Protein AF-A0A8S2LIN6-F1 (afdb_monomer_lite)

pLDDT: mean 79.97, std 10.89, range [43.09, 92.44]

Secondary structure (DSSP, 8-state):
---TTHHHHHHT-SEEEEEHHHHHHHHHTT---TT-EEEEE-S-S-PPPPTTS-EEEE-S-HHHHHHHHHHHTTT-

Structure (mmCIF, N/CA/C/O backbone):
data_AF-A0A8S2LIN6-F1
#
_entry.id   AF-A0A8S2LIN6-F1
#
loop_
_atom_site.group_PDB
_atom_site.id
_atom_site.type_symbol
_atom_site.label_atom_id
_atom_site.label_alt_id
_atom_site.label_comp_id
_atom_site.label_asym_id
_atom_site.label_entity_id
_atom_site.label_seq_id
_atom_site.pdbx_PDB_ins_code
_atom_site.Cartn_x
_atom_site.Cartn_y
_atom_site.Cartn_z
_atom_site.occupancy
_atom_site.B_iso_or_equiv
_atom_site.auth_seq_id
_atom_site.auth_comp_id
_atom_site.auth_asym_id
_atom_site.auth_atom_id
_atom_site.pdbx_PDB_model_num
ATOM 1 N N . GLY A 1 1 ? 4.928 -17.264 -18.669 1.00 49.84 1 GLY A N 1
ATOM 2 C CA . GLY A 1 1 ? 4.151 -17.734 -17.514 1.00 49.84 1 GLY A CA 1
ATOM 3 C C . GLY A 1 1 ? 2.883 -16.937 -17.531 1.00 49.84 1 GLY A C 1
ATOM 4 O O . GLY A 1 1 ? 2.989 -15.725 -17.636 1.00 49.84 1 GLY A O 1
ATOM 5 N N . ASP A 1 2 ? 1.734 -17.597 -17.570 1.00 56.16 2 ASP A N 1
ATOM 6 C CA . ASP A 1 2 ? 0.453 -16.899 -17.596 1.00 56.16 2 ASP A CA 1
ATOM 7 C C . ASP A 1 2 ? 0.223 -16.176 -16.270 1.00 56.16 2 ASP A C 1
ATOM 9 O O . ASP A 1 2 ? 0.454 -16.748 -15.207 1.00 56.16 2 ASP A O 1
ATOM 13 N N . ASP A 1 3 ? -0.284 -14.946 -16.327 1.00 58.81 3 ASP A N 1
ATOM 14 C CA . ASP A 1 3 ? -0.684 -14.149 -15.160 1.00 58.81 3 ASP A CA 1
ATOM 15 C C . ASP A 1 3 ? -1.870 -14.775 -14.390 1.00 58.81 3 ASP A C 1
ATOM 17 O O . ASP A 1 3 ? -2.419 -14.130 -13.509 1.00 58.81 3 ASP A O 1
ATOM 21 N N . TYR A 1 4 ? -2.318 -16.000 -14.716 1.00 66.31 4 TYR A N 1
ATOM 22 C CA . TYR A 1 4 ? -3.433 -16.740 -14.091 1.00 66.31 4 TYR A CA 1
ATOM 23 C C . TYR A 1 4 ? -4.715 -15.913 -13.833 1.00 66.31 4 TYR A C 1
ATOM 25 O O . TYR A 1 4 ? -5.501 -16.233 -12.944 1.00 66.31 4 TYR A O 1
ATOM 33 N N . GLY A 1 5 ? -4.947 -14.836 -14.592 1.00 65.56 5 GLY A N 1
ATOM 34 C CA . GLY A 1 5 ? -6.055 -13.902 -14.348 1.00 65.56 5 GLY A CA 1
ATOM 35 C C . GLY A 1 5 ? -5.866 -12.973 -13.139 1.00 65.56 5 GLY A C 1
ATOM 36 O O . GLY A 1 5 ? -6.797 -12.262 -12.772 1.00 65.56 5 GLY A O 1
ATOM 37 N N . TYR A 1 6 ? -4.679 -12.933 -12.535 1.00 69.81 6 TYR A N 1
ATOM 38 C CA . TYR A 1 6 ? -4.309 -12.058 -11.421 1.00 69.81 6 TYR A CA 1
ATOM 39 C C . TYR A 1 6 ? -4.459 -10.579 -11.793 1.00 69.81 6 TYR A C 1
ATOM 41 O O . TYR A 1 6 ? -5.055 -9.808 -11.046 1.00 69.81 6 TYR A O 1
ATOM 49 N N . SER A 1 7 ? -4.027 -10.207 -12.998 1.00 70.25 7 SER A N 1
ATOM 50 C CA . SER A 1 7 ? -4.176 -8.853 -13.540 1.00 70.25 7 SER A CA 1
ATOM 51 C C . SER A 1 7 ? -5.654 -8.451 -13.695 1.00 70.25 7 SER A C 1
ATOM 53 O O . SER A 1 7 ? -6.025 -7.326 -13.372 1.00 70.25 7 SER A O 1
ATOM 55 N N . GLU A 1 8 ? -6.532 -9.373 -14.108 1.00 69.31 8 GLU A N 1
ATOM 56 C CA . GLU A 1 8 ? -7.986 -9.136 -14.198 1.00 69.31 8 GLU A CA 1
ATOM 57 C C . GLU A 1 8 ? -8.664 -9.087 -12.823 1.00 69.31 8 GLU A C 1
ATOM 59 O O . GLU A 1 8 ? -9.568 -8.284 -12.599 1.00 69.31 8 GLU A O 1
ATOM 64 N N . PHE A 1 9 ? -8.215 -9.909 -11.873 1.00 73.94 9 PHE A N 1
ATOM 65 C CA . PHE A 1 9 ? -8.667 -9.838 -10.485 1.00 73.94 9 PHE A CA 1
ATOM 66 C C . PHE A 1 9 ? -8.319 -8.481 -9.863 1.00 73.94 9 PHE A C 1
ATOM 68 O O . PHE A 1 9 ? -9.180 -7.848 -9.256 1.00 73.94 9 PHE A O 1
ATOM 75 N N . LEU A 1 10 ? -7.096 -7.998 -10.080 1.00 69.44 10 LEU A N 1
ATOM 76 C CA . LEU A 1 10 ? -6.637 -6.725 -9.536 1.00 69.44 10 LEU A CA 1
ATOM 77 C C . LEU A 1 10 ? -7.297 -5.512 -10.188 1.00 69.44 10 LEU A C 1
ATOM 79 O O . LEU A 1 10 ? -7.578 -4.555 -9.480 1.00 69.44 10 LEU A O 1
ATOM 83 N N . LYS A 1 11 ? -7.661 -5.570 -11.476 1.00 70.31 11 LYS A N 1
ATOM 84 C CA . LYS A 1 11 ? -8.496 -4.530 -12.112 1.00 70.31 11 LYS A CA 1
ATOM 85 C C . LYS A 1 11 ? -9.864 -4.356 -11.445 1.00 70.31 11 LYS A C 1
ATOM 87 O O . LYS A 1 11 ? -10.482 -3.306 -11.586 1.00 70.31 11 LYS A O 1
ATOM 92 N N . ARG A 1 12 ? -10.368 -5.383 -10.751 1.00 73.62 12 ARG A N 1
ATOM 93 C CA . ARG A 1 12 ? -11.628 -5.310 -9.992 1.00 73.62 12 ARG A CA 1
ATOM 94 C C . ARG A 1 12 ? -11.427 -4.781 -8.572 1.00 73.62 12 ARG A C 1
ATOM 96 O O . ARG A 1 12 ? -12.411 -4.453 -7.914 1.00 73.62 12 ARG A O 1
ATOM 103 N N . CYS A 1 13 ? -10.188 -4.718 -8.091 1.00 75.88 13 CYS A N 1
ATOM 104 C CA . CYS A 1 13 ? -9.858 -4.192 -6.777 1.00 75.88 13 CYS A CA 1
ATOM 105 C C . CYS A 1 13 ? -9.615 -2.687 -6.874 1.00 75.88 13 CYS A C 1
ATOM 107 O O . CYS A 1 13 ? -8.673 -2.248 -7.519 1.00 75.88 13 CYS A O 1
ATOM 109 N N . LYS A 1 14 ? -10.436 -1.896 -6.181 1.00 80.00 14 LYS A N 1
ATOM 110 C CA . LYS A 1 14 ? -10.232 -0.446 -6.064 1.00 80.00 14 LYS A CA 1
ATOM 111 C C . LYS A 1 14 ? -9.024 -0.099 -5.187 1.00 80.00 14 LYS A C 1
ATOM 113 O O . LYS A 1 14 ? -8.352 0.896 -5.424 1.00 80.00 14 LYS A O 1
ATOM 118 N N . THR A 1 15 ? -8.726 -0.945 -4.202 1.00 86.31 15 THR A N 1
ATOM 119 C CA . THR A 1 15 ? -7.716 -0.680 -3.175 1.00 86.31 15 THR A CA 1
ATOM 120 C C . THR A 1 15 ? -6.818 -1.893 -2.966 1.00 86.31 15 THR A C 1
ATOM 122 O O . THR A 1 15 ? -7.297 -3.026 -2.871 1.00 86.31 15 THR A O 1
ATOM 125 N N . VAL A 1 16 ? -5.511 -1.659 -2.850 1.00 87.69 16 VAL A N 1
ATOM 126 C CA . VAL A 1 16 ? -4.507 -2.682 -2.545 1.00 87.69 16 VAL A CA 1
ATOM 127 C C . VAL A 1 16 ? -3.748 -2.281 -1.289 1.00 87.69 16 VAL A C 1
ATOM 129 O O . VAL A 1 16 ? -3.281 -1.155 -1.159 1.00 87.69 16 VAL A O 1
ATOM 132 N N . ILE A 1 17 ? -3.585 -3.225 -0.364 1.00 88.88 17 ILE A N 1
ATOM 133 C CA . ILE A 1 17 ? -2.843 -3.013 0.878 1.00 88.88 17 ILE A CA 1
ATOM 134 C C . ILE A 1 17 ? -1.704 -4.024 0.939 1.00 88.88 17 ILE A C 1
ATOM 136 O O . ILE A 1 17 ? -1.937 -5.228 0.821 1.00 88.88 17 ILE A O 1
ATOM 140 N N . MET A 1 18 ? -0.468 -3.565 1.133 1.00 90.19 18 MET A N 1
ATOM 141 C CA . MET A 1 18 ? 0.690 -4.460 1.220 1.00 90.19 18 MET A CA 1
ATOM 142 C C . MET A 1 18 ? 1.802 -3.913 2.116 1.00 90.19 18 MET A C 1
ATOM 144 O O . MET A 1 18 ? 1.808 -2.750 2.507 1.00 90.19 18 MET A O 1
ATOM 148 N N . GLY A 1 19 ? 2.767 -4.766 2.456 1.00 90.75 19 GLY A N 1
ATOM 149 C CA . GLY A 1 19 ? 3.972 -4.347 3.167 1.00 90.75 19 GLY A CA 1
ATOM 150 C C . GLY A 1 19 ? 5.038 -3.791 2.224 1.00 90.75 19 GLY A C 1
ATOM 151 O O . GLY A 1 19 ? 5.121 -4.175 1.058 1.00 90.75 19 GLY A O 1
ATOM 152 N N . SER A 1 20 ? 5.922 -2.947 2.754 1.00 90.69 20 SER A N 1
ATOM 153 C CA . SER A 1 20 ? 6.999 -2.326 1.969 1.0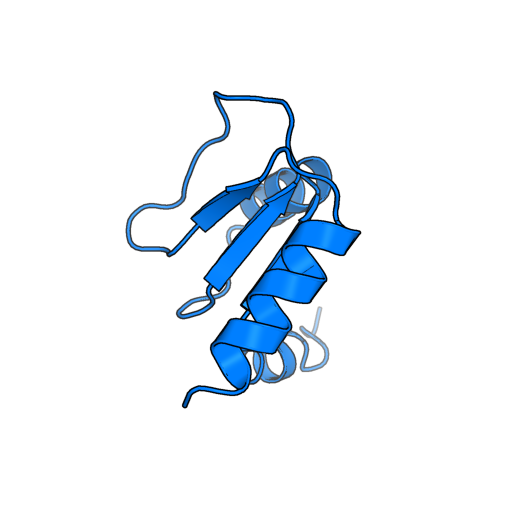0 90.69 20 SER A CA 1
ATOM 154 C C . SER A 1 20 ? 7.944 -3.299 1.250 1.00 90.69 20 SER A C 1
ATOM 156 O O . SER A 1 20 ? 8.387 -2.993 0.151 1.00 90.69 20 SER A O 1
ATOM 158 N N . LYS A 1 21 ? 8.216 -4.487 1.810 1.00 89.62 21 LYS A N 1
ATOM 159 C CA . LYS A 1 21 ? 9.027 -5.514 1.126 1.00 89.62 21 LYS A CA 1
ATOM 160 C C . LYS A 1 21 ? 8.345 -6.046 -0.136 1.00 89.62 21 LYS A C 1
ATOM 162 O O . LYS A 1 21 ? 8.997 -6.244 -1.153 1.00 89.62 21 LYS A O 1
ATOM 167 N N . THR A 1 22 ? 7.038 -6.284 -0.054 1.00 88.31 22 THR A N 1
ATOM 168 C CA . THR A 1 22 ? 6.235 -6.752 -1.188 1.00 88.31 22 THR A CA 1
ATOM 169 C C . THR A 1 22 ? 6.128 -5.656 -2.239 1.00 88.31 22 THR A C 1
ATOM 171 O O . THR A 1 22 ? 6.292 -5.935 -3.417 1.00 88.31 22 THR A O 1
ATOM 174 N N . TYR A 1 23 ? 5.956 -4.404 -1.812 1.00 89.50 23 TYR A N 1
ATOM 175 C CA . TYR A 1 23 ? 5.964 -3.248 -2.705 1.00 89.50 23 TYR A CA 1
ATOM 176 C C . TYR A 1 23 ? 7.270 -3.139 -3.503 1.00 89.50 23 TYR A C 1
ATOM 178 O O . TYR A 1 23 ? 7.236 -3.060 -4.724 1.00 89.50 23 TYR A O 1
ATOM 186 N N . GLU A 1 24 ? 8.426 -3.231 -2.841 1.00 89.12 24 GLU A N 1
ATOM 187 C CA . GLU A 1 24 ? 9.728 -3.213 -3.522 1.00 89.12 24 GLU A CA 1
ATOM 188 C C . GLU A 1 24 ? 9.881 -4.372 -4.517 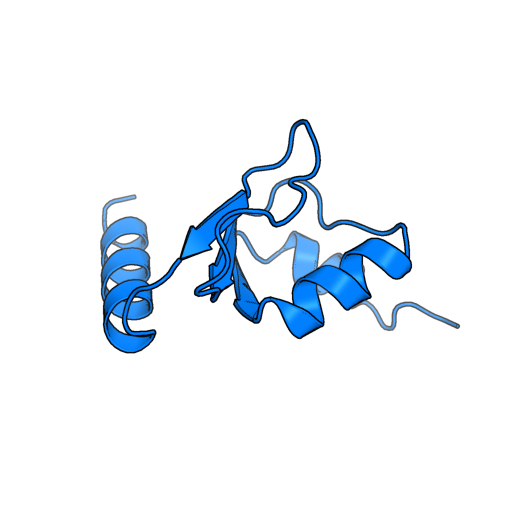1.00 89.12 24 GLU A C 1
ATOM 190 O O . GLU A 1 24 ? 10.389 -4.167 -5.615 1.00 89.12 24 GLU A O 1
ATOM 195 N N . GLN A 1 25 ? 9.396 -5.572 -4.178 1.00 87.75 25 GLN A N 1
ATOM 196 C CA . GLN A 1 25 ? 9.376 -6.701 -5.114 1.00 87.75 25 GLN A CA 1
ATOM 197 C C . GLN A 1 25 ? 8.484 -6.422 -6.330 1.00 87.75 25 GLN A C 1
ATOM 199 O O . GLN A 1 25 ? 8.908 -6.679 -7.453 1.00 87.75 25 GLN A O 1
ATOM 204 N N . VAL A 1 26 ? 7.292 -5.850 -6.135 1.00 85.31 26 VAL A N 1
ATOM 205 C CA . VAL A 1 26 ? 6.390 -5.453 -7.231 1.00 85.31 26 VAL A CA 1
ATOM 206 C C . VAL A 1 26 ? 7.075 -4.464 -8.175 1.00 85.31 26 VAL A C 1
ATOM 208 O O . VAL A 1 26 ? 7.037 -4.663 -9.387 1.00 85.31 26 VAL A O 1
ATOM 211 N N . LEU A 1 27 ? 7.798 -3.474 -7.638 1.00 84.38 27 LEU A N 1
ATOM 212 C CA . LEU A 1 27 ? 8.572 -2.531 -8.453 1.00 84.38 27 LEU A CA 1
ATOM 213 C C . LEU A 1 27 ? 9.615 -3.229 -9.340 1.00 84.38 27 LEU A C 1
ATOM 215 O O . LEU A 1 27 ? 9.845 -2.790 -10.464 1.00 84.38 27 LEU A O 1
ATOM 219 N N . THR A 1 28 ? 10.218 -4.333 -8.882 1.00 84.94 28 THR A N 1
ATOM 220 C CA . THR A 1 28 ? 11.196 -5.086 -9.693 1.00 84.94 28 THR A CA 1
ATOM 221 C C . THR A 1 28 ? 10.578 -5.866 -10.851 1.00 84.94 28 THR A C 1
ATOM 223 O O . THR A 1 28 ? 11.277 -6.170 -11.815 1.00 84.94 28 THR A O 1
ATOM 226 N N . PHE A 1 29 ? 9.279 -6.172 -10.793 1.00 79.38 29 PHE A N 1
ATOM 227 C CA . PHE A 1 29 ? 8.583 -6.874 -11.874 1.00 79.38 29 PHE A CA 1
ATOM 228 C C . PHE A 1 29 ? 8.201 -5.952 -13.039 1.00 79.38 29 PHE A C 1
ATOM 230 O O . PHE A 1 29 ? 7.633 -6.431 -14.018 1.00 79.38 29 PHE A O 1
ATOM 237 N N . ASN A 1 30 ? 8.518 -4.649 -12.962 1.00 67.88 30 ASN A N 1
ATOM 238 C CA . ASN A 1 30 ? 8.184 -3.644 -13.979 1.00 67.88 30 ASN A CA 1
ATOM 239 C C . ASN A 1 30 ? 6.682 -3.588 -14.326 1.00 67.88 30 ASN A C 1
ATOM 241 O O . ASN A 1 30 ? 6.296 -3.050 -15.363 1.00 67.88 30 ASN A O 1
ATOM 245 N N . HIS A 1 31 ? 5.839 -4.141 -13.455 1.00 71.00 31 HIS A N 1
ATOM 246 C CA . HIS A 1 31 ? 4.404 -4.235 -13.633 1.00 71.00 31 HIS A CA 1
ATOM 247 C C . HIS A 1 31 ? 3.745 -3.608 -12.411 1.00 71.00 31 HIS A C 1
ATOM 249 O O . HIS A 1 31 ? 3.936 -4.062 -11.282 1.00 71.00 31 HIS A O 1
ATOM 255 N N . TRP A 1 32 ? 3.010 -2.526 -12.648 1.00 77.75 32 TRP A N 1
ATOM 256 C CA . TRP A 1 32 ? 2.245 -1.835 -11.625 1.00 77.75 32 TRP A CA 1
ATOM 257 C C . TRP A 1 32 ? 0.758 -1.880 -11.953 1.00 77.75 32 TRP A C 1
ATOM 259 O O . TRP A 1 32 ? 0.361 -1.866 -13.120 1.00 77.75 32 TRP A O 1
ATOM 269 N N . TYR A 1 33 ? -0.058 -1.943 -10.908 1.00 74.50 33 TYR A N 1
ATOM 270 C CA . TYR A 1 33 ? -1.506 -1.993 -11.020 1.00 74.50 33 TYR A CA 1
ATOM 271 C C . TYR A 1 33 ? -2.035 -0.575 -11.217 1.00 74.50 33 TYR A C 1
ATOM 273 O O . TYR A 1 33 ? -2.026 0.227 -10.292 1.00 74.50 33 TYR A O 1
ATOM 281 N N . GLN A 1 34 ? -2.477 -0.258 -12.429 1.00 75.19 34 GLN A N 1
ATOM 282 C CA . GLN A 1 34 ? -3.026 1.063 -12.724 1.00 75.19 34 GLN A CA 1
ATOM 283 C C . GLN A 1 34 ? -4.413 1.241 -12.102 1.00 75.19 34 GLN A C 1
ATOM 285 O O . GLN A 1 34 ? -5.217 0.307 -12.099 1.00 75.19 34 GLN A O 1
ATOM 290 N N . ASN A 1 35 ? -4.722 2.473 -11.688 1.00 75.44 35 ASN A N 1
ATOM 291 C CA . ASN A 1 35 ? -6.032 2.884 -11.161 1.00 75.44 35 ASN A CA 1
ATOM 292 C C . ASN A 1 35 ? -6.443 2.187 -9.852 1.00 75.44 35 ASN A C 1
ATOM 294 O O . ASN A 1 35 ? -7.633 1.965 -9.625 1.00 75.44 35 ASN A O 1
ATOM 298 N N . VAL A 1 36 ? -5.474 1.845 -8.999 1.00 84.56 36 VAL A N 1
ATOM 299 C CA . VAL A 1 36 ? -5.748 1.339 -7.648 1.00 84.56 36 VAL A CA 1
ATOM 300 C C . VAL A 1 36 ? -5.210 2.300 -6.596 1.00 84.56 36 VAL A C 1
ATOM 302 O O . VAL A 1 36 ? -4.137 2.880 -6.760 1.00 84.56 36 VAL A O 1
ATOM 305 N N . ASP A 1 37 ? -5.927 2.414 -5.484 1.00 87.56 37 ASP A N 1
ATOM 306 C CA . ASP A 1 37 ? -5.446 3.107 -4.294 1.00 87.56 37 ASP A CA 1
ATOM 307 C C . ASP A 1 37 ? -4.530 2.155 -3.515 1.00 87.56 37 ASP A C 1
ATOM 309 O O . ASP A 1 37 ? -4.974 1.138 -2.971 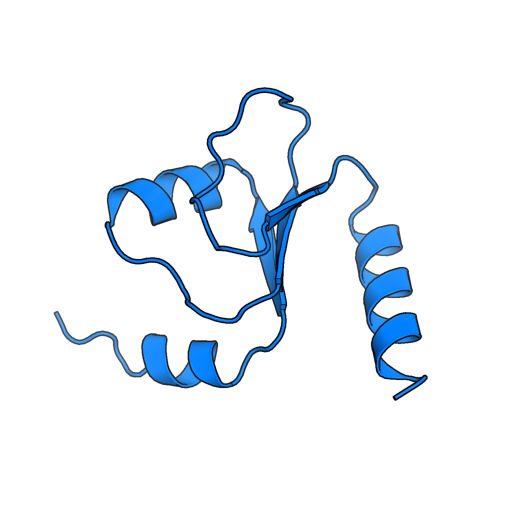1.00 87.56 37 ASP A O 1
ATOM 313 N N . ALA A 1 38 ? -3.228 2.434 -3.499 1.00 89.44 38 ALA A N 1
ATOM 314 C CA . ALA A 1 38 ? -2.233 1.559 -2.892 1.00 89.44 38 ALA A CA 1
ATOM 315 C C . ALA A 1 38 ? -1.792 2.070 -1.514 1.00 89.44 38 ALA A C 1
ATOM 317 O O . ALA A 1 38 ? -1.125 3.097 -1.404 1.00 89.44 38 ALA A O 1
ATOM 318 N N . TYR A 1 39 ? -2.071 1.298 -0.464 1.00 90.94 39 TYR A N 1
ATOM 319 C CA . TYR A 1 39 ? -1.631 1.575 0.903 1.00 90.94 39 TYR A CA 1
ATOM 320 C C . TYR A 1 39 ? -0.470 0.659 1.286 1.00 90.94 39 TYR A C 1
ATOM 322 O O . TYR A 1 39 ? -0.613 -0.562 1.412 1.00 90.94 39 TYR A O 1
ATOM 330 N N . ILE A 1 40 ? 0.703 1.249 1.487 1.00 91.81 40 ILE A N 1
ATOM 331 C CA . ILE A 1 40 ? 1.941 0.517 1.736 1.00 91.81 40 ILE A CA 1
ATOM 332 C C . ILE A 1 40 ? 2.358 0.700 3.192 1.00 91.81 40 ILE A C 1
ATOM 334 O O . ILE A 1 40 ? 2.783 1.782 3.602 1.00 91.81 40 ILE A O 1
ATOM 338 N N . PHE A 1 41 ? 2.296 -0.381 3.970 1.00 92.44 41 PHE A N 1
ATOM 339 C CA . PHE A 1 41 ? 2.756 -0.367 5.352 1.00 92.44 41 PHE A CA 1
ATOM 340 C C . PHE A 1 41 ? 4.275 -0.273 5.427 1.00 92.44 41 PHE A C 1
ATOM 342 O O . PHE A 1 41 ? 5.016 -1.168 4.990 1.00 92.44 41 PHE A O 1
ATOM 349 N N . THR A 1 42 ? 4.745 0.824 6.007 1.00 90.00 42 THR A N 1
ATOM 350 C CA . THR A 1 42 ? 6.164 1.124 6.124 1.00 90.00 42 THR A CA 1
ATOM 351 C C . THR A 1 42 ? 6.436 2.084 7.272 1.00 90.00 42 THR A C 1
ATOM 353 O O . THR A 1 42 ? 5.724 3.060 7.476 1.00 90.00 42 THR A O 1
ATOM 356 N N . SER A 1 43 ? 7.530 1.840 7.986 1.00 86.88 43 SER A N 1
ATOM 357 C CA . SER A 1 43 ? 8.138 2.822 8.886 1.00 86.88 43 SER A CA 1
ATOM 358 C C . SER A 1 43 ? 9.221 3.664 8.196 1.00 86.88 43 SER A C 1
ATOM 360 O O . SER A 1 43 ? 9.770 4.581 8.802 1.00 86.88 43 SER A O 1
ATOM 362 N N . ARG A 1 44 ? 9.546 3.354 6.932 1.00 84.81 44 ARG A N 1
ATOM 363 C CA . ARG A 1 44 ? 10.554 4.050 6.120 1.00 84.81 44 ARG A CA 1
ATOM 364 C C . ARG A 1 44 ? 9.922 5.232 5.394 1.00 84.81 44 ARG A C 1
ATOM 366 O O . ARG A 1 44 ? 8.894 5.065 4.744 1.00 84.81 44 ARG A O 1
ATOM 373 N N . SER A 1 45 ? 10.572 6.390 5.446 1.00 75.94 45 SER A N 1
ATOM 374 C CA . SER A 1 45 ? 10.110 7.630 4.808 1.00 75.94 45 SER A CA 1
ATOM 375 C C . SER A 1 45 ? 10.599 7.824 3.367 1.00 75.94 45 SER A C 1
ATOM 377 O O . SER A 1 45 ? 10.160 8.755 2.702 1.00 75.94 45 SER A O 1
ATOM 379 N N . ASN A 1 46 ? 11.503 6.973 2.874 1.00 79.31 46 ASN A N 1
ATOM 380 C CA . ASN A 1 46 ? 12.248 7.182 1.627 1.00 79.31 46 ASN A CA 1
ATOM 381 C C . ASN A 1 46 ? 11.955 6.142 0.530 1.00 79.31 46 ASN A C 1
ATOM 383 O O . ASN A 1 46 ? 12.813 5.875 -0.309 1.00 79.31 46 ASN A O 1
ATOM 387 N N . LEU A 1 47 ? 10.773 5.527 0.540 1.00 84.62 47 LEU A N 1
ATOM 388 C CA . LEU A 1 47 ? 10.379 4.607 -0.526 1.00 84.62 47 LEU A CA 1
ATOM 389 C C . LEU A 1 47 ? 10.006 5.376 -1.797 1.00 84.62 47 LEU A C 1
ATOM 391 O O . LEU A 1 47 ? 9.348 6.414 -1.743 1.00 84.62 47 LEU A O 1
ATOM 395 N N . HIS A 1 48 ? 10.421 4.841 -2.944 1.00 86.38 48 HIS A N 1
ATOM 396 C CA . HIS A 1 48 ? 10.083 5.400 -4.247 1.00 86.38 48 HIS A CA 1
ATOM 397 C C . HIS A 1 48 ? 8.579 5.268 -4.503 1.00 86.38 48 HIS A C 1
ATOM 399 O O . HIS A 1 48 ? 8.019 4.193 -4.292 1.00 86.38 48 HIS A O 1
ATOM 405 N N . LYS A 1 49 ? 7.930 6.342 -4.958 1.00 86.31 49 LYS A N 1
ATOM 406 C CA . LYS A 1 49 ? 6.554 6.305 -5.466 1.00 86.31 49 LYS A CA 1
ATOM 407 C C . LYS A 1 49 ? 6.592 6.312 -6.984 1.00 86.31 49 LYS A C 1
ATOM 409 O O . LYS A 1 49 ? 7.379 7.055 -7.562 1.00 86.31 49 LYS A O 1
ATOM 414 N N . ILE A 1 50 ? 5.726 5.518 -7.597 1.00 86.19 50 ILE A N 1
ATOM 415 C CA . ILE A 1 50 ? 5.519 5.560 -9.041 1.00 86.19 50 ILE A CA 1
ATOM 416 C C . ILE A 1 50 ? 4.774 6.852 -9.371 1.00 86.19 50 ILE A C 1
ATOM 418 O O . ILE A 1 50 ? 3.761 7.174 -8.748 1.00 86.19 50 ILE A O 1
ATOM 422 N N . GLU A 1 51 ? 5.303 7.617 -10.319 1.00 83.94 51 GLU A N 1
ATOM 423 C CA . GLU A 1 51 ? 4.683 8.866 -10.752 1.00 83.94 51 GLU A CA 1
ATOM 424 C C . GLU A 1 51 ? 3.330 8.603 -11.423 1.00 83.94 51 GLU A C 1
ATOM 426 O O . GLU A 1 51 ? 3.198 7.698 -12.243 1.00 83.94 51 GLU A O 1
ATOM 431 N N . GLY A 1 52 ? 2.325 9.413 -11.083 1.00 83.62 52 GLY A N 1
ATOM 432 C CA . GLY A 1 52 ? 0.971 9.296 -11.638 1.00 83.62 52 GLY A CA 1
ATOM 433 C C . GLY A 1 52 ? 0.071 8.263 -10.953 1.00 83.62 52 GLY A C 1
ATOM 434 O O . GLY A 1 52 ? -1.103 8.185 -11.299 1.00 83.62 52 GLY A O 1
ATOM 435 N N . GLU A 1 53 ? 0.578 7.524 -9.965 1.00 87.19 53 GLU A N 1
ATOM 436 C CA . GLU A 1 53 ? -0.170 6.490 -9.242 1.00 87.19 53 GLU A CA 1
ATOM 437 C C . GLU A 1 53 ? -0.555 6.949 -7.828 1.00 87.19 53 GLU A C 1
ATOM 439 O O . GLU A 1 53 ? 0.174 7.709 -7.179 1.00 87.19 53 GLU A O 1
ATOM 444 N N . ASN A 1 54 ? -1.694 6.469 -7.319 1.00 88.06 54 ASN A N 1
ATOM 445 C CA . ASN A 1 54 ? -2.157 6.820 -5.977 1.00 88.06 54 ASN A CA 1
ATOM 446 C C . ASN A 1 54 ? -1.548 5.885 -4.921 1.00 88.06 54 ASN A C 1
ATOM 448 O O . ASN A 1 54 ? -2.063 4.802 -4.652 1.00 88.06 54 ASN A O 1
ATOM 452 N N . ILE A 1 55 ? -0.415 6.296 -4.342 1.00 89.75 55 ILE A N 1
ATOM 453 C CA . ILE A 1 55 ? 0.334 5.504 -3.355 1.00 89.75 55 ILE A CA 1
ATOM 454 C C . ILE A 1 55 ? 0.441 6.260 -2.030 1.00 89.75 55 ILE A C 1
ATOM 456 O O . ILE A 1 55 ? 1.087 7.315 -1.943 1.00 89.75 55 ILE A O 1
ATOM 460 N N . GLU A 1 56 ? -0.098 5.671 -0.967 1.00 90.25 56 GLU A N 1
ATOM 461 C CA . GLU A 1 56 ? -0.021 6.166 0.403 1.00 90.25 56 GLU A CA 1
ATOM 462 C C . GLU A 1 56 ? 0.892 5.281 1.265 1.00 90.25 56 GLU A C 1
ATOM 464 O O . GLU A 1 56 ? 0.755 4.059 1.322 1.00 90.25 56 GLU A O 1
ATOM 469 N N . PHE A 1 57 ? 1.847 5.905 1.960 1.00 91.19 57 PHE A N 1
ATOM 470 C CA . PHE A 1 57 ? 2.707 5.215 2.919 1.00 91.19 57 PHE A CA 1
ATOM 471 C C . PHE A 1 57 ? 2.092 5.303 4.306 1.00 91.19 57 PHE A C 1
ATOM 473 O O . PHE A 1 57 ? 1.957 6.388 4.868 1.00 91.19 57 PHE A O 1
ATOM 480 N N . VAL A 1 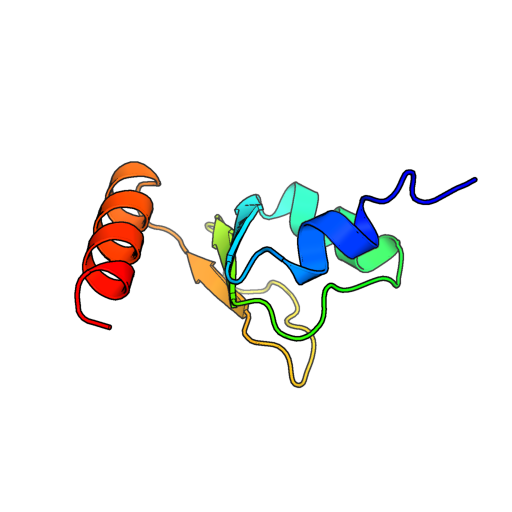58 ? 1.762 4.146 4.867 1.00 90.38 58 VAL A N 1
ATOM 481 C CA . VAL A 1 58 ? 1.035 4.044 6.124 1.00 90.38 58 VAL A CA 1
ATOM 482 C C . VAL A 1 58 ? 1.954 3.491 7.206 1.00 90.38 58 VAL A C 1
ATOM 484 O O . VAL A 1 58 ? 2.533 2.416 7.063 1.00 90.38 58 VAL A O 1
ATOM 487 N N . ASN A 1 59 ? 2.062 4.211 8.320 1.00 86.75 59 ASN A N 1
ATOM 488 C CA . ASN A 1 59 ? 2.805 3.778 9.510 1.00 86.75 59 ASN A CA 1
ATOM 489 C C . ASN A 1 59 ? 1.885 3.620 10.736 1.00 86.75 59 ASN A C 1
ATOM 491 O O . ASN A 1 59 ? 2.314 3.728 11.882 1.00 86.75 59 ASN A O 1
ATOM 495 N N . GLU A 1 60 ? 0.588 3.421 10.504 1.00 82.62 60 GLU A N 1
ATOM 496 C CA . GLU A 1 60 ? -0.385 3.188 11.568 1.00 82.62 60 GLU A CA 1
ATOM 497 C C . GLU A 1 60 ? -0.693 1.699 11.750 1.00 82.62 60 GLU A C 1
ATOM 499 O O . GLU A 1 60 ? -0.302 0.847 10.950 1.00 82.62 60 GLU A O 1
ATOM 504 N N . ASN A 1 61 ? -1.405 1.371 12.829 1.00 84.00 61 ASN A N 1
ATOM 505 C CA . ASN A 1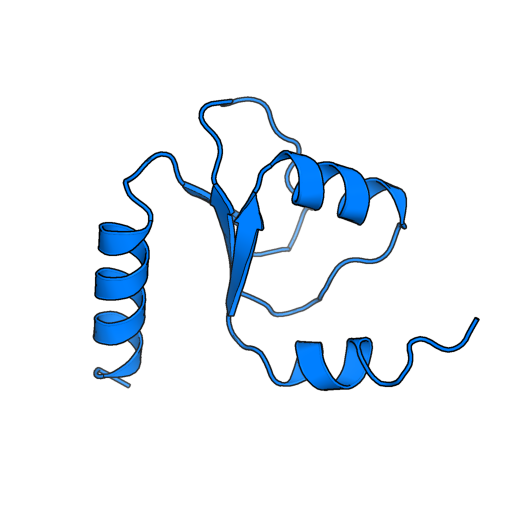 61 ? -1.825 -0.001 13.079 1.00 84.00 61 ASN A CA 1
ATOM 506 C C . ASN A 1 61 ? -2.752 -0.485 11.943 1.00 84.00 61 ASN A C 1
ATOM 508 O O . ASN A 1 61 ? -3.743 0.192 11.656 1.00 84.00 61 ASN A O 1
ATOM 512 N N . PRO A 1 62 ? -2.525 -1.677 11.360 1.00 82.31 62 PRO A N 1
ATOM 513 C CA . PRO A 1 62 ? -3.359 -2.191 10.275 1.00 82.31 62 PRO A CA 1
ATOM 514 C C . PRO A 1 62 ? -4.857 -2.241 10.589 1.00 82.31 62 PRO A C 1
ATOM 516 O O . PRO A 1 62 ? -5.684 -1.998 9.716 1.00 82.31 62 PRO A O 1
ATOM 519 N N . SER A 1 63 ? -5.222 -2.481 11.850 1.00 83.62 63 SER A N 1
ATOM 520 C CA . SER A 1 63 ? -6.622 -2.491 12.289 1.00 83.62 63 SER A CA 1
ATOM 521 C C . SER A 1 63 ? -7.279 -1.111 12.207 1.00 83.62 63 SER A C 1
ATOM 523 O O . SER A 1 63 ? -8.493 -1.025 12.043 1.00 83.62 63 SER A O 1
ATOM 525 N N . VAL A 1 64 ? -6.501 -0.035 12.351 1.00 85.06 64 VAL A N 1
ATOM 526 C CA . VAL A 1 64 ? -6.988 1.346 12.224 1.00 85.06 64 VAL A CA 1
ATOM 527 C C . VAL A 1 64 ? -7.224 1.672 10.756 1.00 85.06 64 VAL A C 1
ATOM 529 O O . VAL A 1 64 ? -8.316 2.127 10.424 1.00 85.06 64 VAL A O 1
ATOM 532 N N . LEU A 1 65 ? -6.267 1.345 9.882 1.00 84.38 65 LEU A N 1
ATOM 533 C CA . LEU A 1 65 ? -6.416 1.547 8.440 1.00 84.38 65 LEU A CA 1
ATOM 534 C C . LEU A 1 65 ? -7.646 0.804 7.901 1.00 84.38 65 LEU A C 1
ATOM 536 O O . LEU A 1 65 ? -8.491 1.395 7.240 1.00 84.38 65 LEU A O 1
ATOM 540 N N . VAL A 1 66 ? -7.807 -0.477 8.251 1.00 83.88 66 VAL A N 1
ATOM 541 C CA . VAL A 1 66 ? -8.958 -1.279 7.798 1.00 83.88 66 VAL A CA 1
ATOM 542 C C . VAL A 1 66 ? -10.290 -0.686 8.269 1.00 83.88 66 VAL A C 1
ATOM 544 O O . VAL A 1 66 ? -11.282 -0.767 7.548 1.00 83.88 66 VAL A O 1
ATOM 547 N N . LYS A 1 67 ? -10.341 -0.087 9.466 1.00 85.25 67 LYS A N 1
ATOM 548 C CA . LYS A 1 67 ? -11.551 0.597 9.945 1.00 85.25 67 LYS A CA 1
ATOM 549 C C . L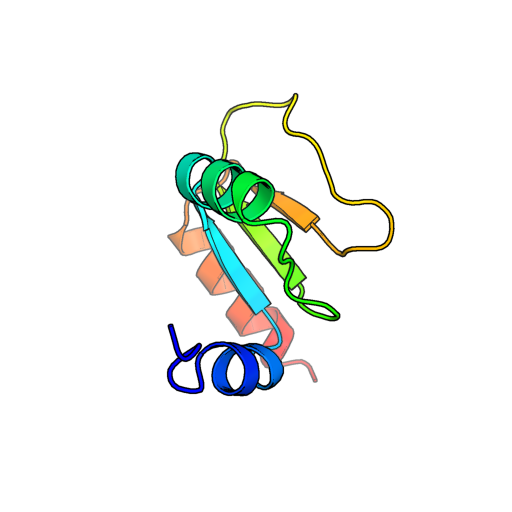YS A 1 67 ? -11.854 1.858 9.138 1.00 85.25 67 LYS A C 1
ATOM 551 O O . LYS A 1 67 ? -13.015 2.047 8.797 1.00 85.25 67 LYS A O 1
ATOM 556 N N . LYS A 1 68 ? -10.840 2.673 8.826 1.00 83.88 68 LYS A N 1
ATOM 557 C CA . LYS A 1 68 ? -10.994 3.887 8.006 1.00 83.88 68 LYS A CA 1
ATOM 558 C C . LYS A 1 68 ? -11.503 3.554 6.607 1.00 83.88 68 LYS A C 1
ATOM 560 O O . LYS A 1 68 ? -12.542 4.062 6.212 1.00 83.88 68 LYS A O 1
ATOM 565 N N . LEU A 1 69 ? -10.854 2.606 5.930 1.00 82.25 69 LEU A N 1
ATOM 566 C CA . LEU A 1 69 ? -11.234 2.193 4.575 1.00 82.25 69 LEU A CA 1
ATOM 567 C C . LEU A 1 69 ? -12.681 1.683 4.508 1.00 82.25 69 LEU A C 1
ATOM 569 O O . LEU A 1 69 ? -13.425 2.021 3.596 1.00 82.25 69 LEU A O 1
ATOM 573 N N . ARG A 1 70 ? -13.124 0.919 5.516 1.00 81.06 70 ARG A N 1
ATOM 574 C CA . ARG A 1 70 ? -14.524 0.465 5.600 1.00 81.06 70 ARG A CA 1
ATOM 575 C C . ARG A 1 70 ? -15.518 1.609 5.807 1.00 81.06 70 ARG A C 1
ATOM 577 O O . ARG A 1 70 ? -16.654 1.497 5.360 1.00 81.06 70 ARG A O 1
ATOM 584 N N . GLN A 1 71 ? -15.127 2.663 6.521 1.00 79.94 71 GLN A N 1
ATOM 585 C CA . GLN A 1 71 ? -15.975 3.839 6.725 1.00 79.94 71 GLN A CA 1
ATOM 586 C C . GLN A 1 71 ? -16.075 4.667 5.439 1.00 79.94 71 GLN A C 1
ATOM 588 O O . GLN A 1 71 ? -17.176 5.052 5.068 1.00 79.94 71 GLN A O 1
ATOM 593 N N . GLU A 1 72 ? -14.967 4.839 4.717 1.00 72.62 72 GLU A N 1
ATOM 594 C CA . GLU A 1 72 ? -14.925 5.551 3.432 1.00 72.62 72 GLU A CA 1
ATOM 595 C C . GLU A 1 72 ? -15.759 4.862 2.337 1.00 72.62 72 GLU A C 1
ATOM 597 O O . GLU A 1 72 ? -16.386 5.544 1.531 1.00 72.62 72 GLU A O 1
ATOM 602 N N . GLU A 1 73 ? -15.843 3.526 2.329 1.00 64.88 73 GLU A N 1
ATOM 603 C CA . GLU A 1 73 ? -16.726 2.793 1.405 1.00 64.88 73 GLU A CA 1
ATOM 604 C C . GLU A 1 73 ? -18.220 2.869 1.766 1.00 64.88 73 GLU A C 1
ATOM 606 O O . GLU A 1 73 ? -19.058 2.588 0.914 1.00 64.88 73 GLU A O 1
ATOM 611 N N . THR A 1 74 ? -18.576 3.223 3.006 1.00 56.84 74 THR A N 1
ATOM 612 C CA . THR A 1 74 ? -19.984 3.262 3.453 1.00 56.84 74 THR A CA 1
ATOM 613 C C . THR A 1 74 ? -20.668 4.602 3.135 1.00 56.84 74 THR A C 1
ATOM 615 O O . THR A 1 74 ? -21.894 4.662 3.100 1.00 56.84 74 THR A O 1
ATOM 618 N N . ASP A 1 75 ? -19.894 5.654 2.853 1.00 49.53 75 ASP A N 1
ATOM 619 C CA . ASP A 1 75 ? -20.393 7.003 2.535 1.00 49.53 75 ASP A CA 1
ATOM 620 C C . ASP A 1 75 ? -20.490 7.294 1.015 1.00 49.53 75 ASP A C 1
ATOM 622 O O . ASP A 1 75 ? -20.631 8.452 0.617 1.00 49.53 75 ASP A O 1
ATOM 626 N N . SER A 1 76 ? -20.422 6.270 0.147 1.00 43.09 76 SER A N 1
ATOM 627 C CA . SER A 1 76 ? -20.552 6.392 -1.325 1.00 43.09 76 SER A CA 1
ATOM 628 C C . SER A 1 76 ? -21.755 5.652 -1.903 1.00 43.09 76 SER A C 1
ATOM 630 O O . SER A 1 76 ? -22.025 4.514 -1.462 1.00 43.09 76 SER A O 1
#

Radius of gyration: 13.26 Å; chains: 1; bounding box: 33×27×31 Å

InterPro domains:
  IPR024072 Dihydrofolate reductase-like domain superfamily [G3DSA:3.40.430.10] (1-76)
  IPR024072 Dihydrofolate reductase-like domain superfamily [SSF53597] (2-71)

Organism: NCBI:txid1234261

Sequence (76 aa):
GDDYGYSEFLKRCKTVIMGSKTYEQVLTFNHWYQNVDAYIFTSRSNLHKIEGENIEFVNENPSVLVKKLRQEETDS

Foldseek 3Di:
DDPVCVLVVLLPAQEAEEEPVVVVVCVVVVDDNPNHQYEYEDPDPDDDDDPPHRYHYDPDDPVVVVVVVVVVVVVD